Protein AF-A0A1Q4YWD3-F1 (afdb_monomer_lite)

Structure (mmCIF, N/CA/C/O backbone):
data_AF-A0A1Q4YWD3-F1
#
_entry.id   AF-A0A1Q4YWD3-F1
#
loop_
_atom_site.group_PDB
_atom_site.id
_atom_site.type_symbol
_atom_site.label_atom_id
_atom_site.label_alt_id
_atom_site.label_comp_id
_atom_site.label_asym_id
_atom_site.label_entity_id
_atom_site.label_seq_id
_atom_site.pdbx_PDB_ins_code
_atom_site.Cartn_x
_atom_site.Cartn_y
_atom_site.Cartn_z
_atom_site.occupancy
_atom_site.B_iso_or_equiv
_atom_site.auth_seq_id
_atom_site.auth_comp_id
_atom_site.auth_asym_id
_atom_site.auth_atom_id
_atom_site.pdbx_PDB_model_num
ATOM 1 N N . MET A 1 1 ? 25.020 -3.565 -48.561 1.00 58.62 1 MET A N 1
ATOM 2 C CA . MET A 1 1 ? 24.226 -2.736 -47.626 1.00 58.62 1 MET A CA 1
ATOM 3 C C . MET A 1 1 ? 25.168 -1.753 -46.948 1.00 58.62 1 MET A C 1
ATOM 5 O O . MET A 1 1 ? 26.353 -2.058 -46.873 1.00 58.62 1 MET A O 1
ATOM 9 N N . SER A 1 2 ? 24.714 -0.546 -46.599 1.00 84.19 2 SER A N 1
ATOM 10 C CA . SER A 1 2 ? 25.610 0.495 -46.077 1.00 84.19 2 SER A CA 1
ATOM 11 C C . SER A 1 2 ? 25.720 0.389 -44.555 1.00 84.19 2 SER A C 1
ATOM 13 O O . SER A 1 2 ? 24.762 0.053 -43.870 1.00 84.19 2 SER A O 1
ATOM 15 N N . VAL A 1 3 ? 26.871 0.747 -43.990 1.00 90.44 3 VAL A N 1
ATOM 16 C CA . VAL A 1 3 ? 27.074 0.754 -42.527 1.00 90.44 3 VAL A CA 1
ATOM 17 C C . VAL A 1 3 ? 26.036 1.636 -41.806 1.00 90.44 3 VAL A C 1
ATOM 19 O O . VAL A 1 3 ? 25.710 1.407 -40.643 1.00 90.44 3 VAL A O 1
ATOM 22 N N . ALA A 1 4 ? 25.484 2.638 -42.498 1.00 89.56 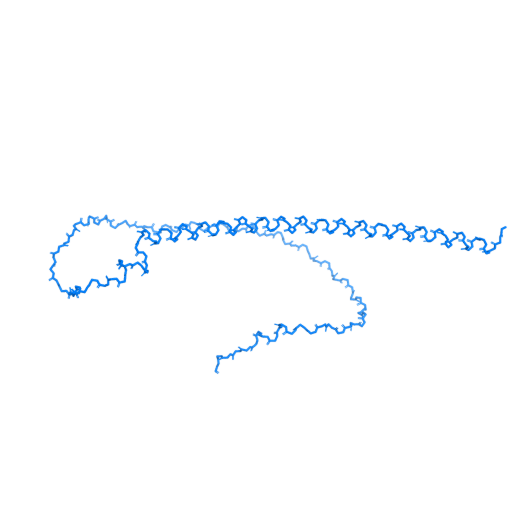4 ALA A N 1
ATOM 23 C CA . ALA A 1 4 ? 24.416 3.483 -41.979 1.00 89.56 4 ALA A CA 1
ATOM 24 C C . ALA A 1 4 ? 23.072 2.740 -41.861 1.00 89.56 4 ALA A C 1
ATOM 26 O O . ALA A 1 4 ? 22.383 2.920 -40.857 1.00 89.56 4 ALA A O 1
ATOM 27 N N . SER A 1 5 ? 22.715 1.882 -42.828 1.00 90.06 5 SER A N 1
ATOM 28 C CA . SER A 1 5 ? 21.480 1.085 -42.749 1.00 90.06 5 SER A CA 1
ATOM 29 C C . SER A 1 5 ? 21.532 0.070 -41.609 1.00 90.06 5 SER A C 1
ATOM 31 O O . SER A 1 5 ? 20.548 -0.097 -40.891 1.00 90.06 5 SER A O 1
ATOM 33 N N . ASP A 1 6 ? 22.695 -0.535 -41.374 1.00 93.19 6 ASP A N 1
ATOM 34 C CA . ASP A 1 6 ? 22.856 -1.546 -40.324 1.00 93.19 6 ASP A CA 1
ATOM 35 C C . ASP A 1 6 ? 22.790 -0.913 -38.926 1.00 93.19 6 ASP A C 1
ATOM 37 O O . ASP A 1 6 ? 22.139 -1.436 -38.020 1.00 93.19 6 ASP A O 1
ATOM 41 N N . ARG A 1 7 ? 23.393 0.272 -38.752 1.00 93.69 7 ARG A N 1
ATOM 42 C CA . ARG A 1 7 ? 23.293 1.044 -37.501 1.00 93.69 7 ARG A CA 1
ATOM 43 C C . ARG A 1 7 ? 21.860 1.469 -37.198 1.00 93.69 7 ARG A C 1
ATOM 45 O O . ARG A 1 7 ? 21.461 1.440 -36.036 1.00 93.69 7 ARG A O 1
ATOM 52 N N . LEU A 1 8 ? 21.091 1.842 -38.221 1.00 95.44 8 LEU A N 1
ATOM 53 C CA . LEU A 1 8 ? 19.678 2.179 -38.067 1.00 95.44 8 LEU A CA 1
ATOM 54 C C . LEU A 1 8 ? 18.874 0.949 -37.631 1.00 95.44 8 LEU A C 1
ATOM 56 O O . LEU A 1 8 ? 18.121 1.037 -36.664 1.00 95.44 8 LEU A O 1
ATOM 60 N N . ALA A 1 9 ? 19.079 -0.204 -38.272 1.00 95.06 9 ALA A N 1
ATOM 61 C CA . ALA A 1 9 ? 18.395 -1.444 -37.903 1.00 95.06 9 ALA A CA 1
ATOM 62 C C . ALA A 1 9 ? 18.681 -1.858 -36.444 1.00 95.06 9 ALA A C 1
ATOM 64 O O . ALA A 1 9 ? 17.765 -2.236 -35.714 1.00 95.06 9 ALA A O 1
ATOM 65 N N . VAL A 1 10 ? 19.930 -1.711 -35.987 1.00 96.62 10 VAL A N 1
ATOM 66 C CA . VAL A 1 10 ? 20.318 -1.955 -34.584 1.00 96.62 10 VAL A CA 1
ATOM 67 C C . VAL A 1 10 ? 19.691 -0.935 -33.628 1.00 96.62 10 VAL A C 1
ATOM 69 O O . VAL A 1 10 ? 19.284 -1.284 -32.520 1.00 96.62 10 VAL A O 1
ATOM 72 N N . ALA A 1 11 ? 19.596 0.334 -34.027 1.00 96.38 11 ALA A N 1
ATOM 73 C CA . ALA A 1 11 ? 18.941 1.349 -33.208 1.00 96.38 11 ALA A CA 1
ATOM 74 C C . ALA A 1 11 ? 17.441 1.053 -33.034 1.00 96.38 11 ALA A C 1
ATOM 76 O O . ALA A 1 11 ? 16.930 1.155 -31.918 1.00 96.38 11 ALA A O 1
ATOM 77 N N . MET A 1 12 ? 16.758 0.629 -34.103 1.00 96.06 12 MET A N 1
ATOM 78 C CA . MET A 1 12 ? 15.340 0.257 -34.052 1.00 96.06 12 MET A CA 1
ATOM 79 C C . MET A 1 12 ? 15.105 -0.976 -33.173 1.00 96.06 12 MET A C 1
ATOM 81 O O . MET A 1 12 ? 14.249 -0.934 -32.293 1.00 96.06 12 MET A O 1
ATOM 85 N N . SER A 1 13 ? 15.912 -2.032 -33.320 1.00 96.88 13 SER A N 1
ATOM 86 C CA . SER A 1 13 ? 15.770 -3.232 -32.482 1.00 96.88 13 SER A CA 1
ATOM 87 C C . SER A 1 13 ? 16.005 -2.938 -30.997 1.00 96.88 13 SER A C 1
ATOM 89 O O . SER A 1 13 ? 15.299 -3.464 -30.133 1.00 96.88 13 SER A O 1
ATOM 91 N N . ARG A 1 14 ? 16.939 -2.031 -30.683 1.00 97.06 14 ARG A N 1
ATOM 92 C CA . ARG A 1 14 ? 17.157 -1.557 -29.313 1.00 97.06 14 ARG A CA 1
ATOM 93 C C . ARG A 1 14 ? 15.962 -0.765 -28.777 1.00 97.06 14 ARG A C 1
ATOM 95 O O . ARG A 1 14 ? 15.612 -0.936 -27.612 1.00 97.06 14 ARG A O 1
ATOM 102 N N . MET A 1 15 ? 15.339 0.089 -29.589 1.00 96.62 15 MET A N 1
ATOM 103 C CA . MET A 1 15 ? 14.130 0.820 -29.182 1.00 96.62 15 MET A CA 1
ATOM 104 C C . MET A 1 15 ? 12.951 -0.122 -28.910 1.00 96.62 15 MET A C 1
ATOM 106 O O . MET A 1 15 ? 12.241 0.067 -27.918 1.00 96.62 15 MET A O 1
ATOM 110 N N . ASP A 1 16 ? 12.778 -1.164 -29.723 1.00 97.19 16 ASP A N 1
ATOM 111 C CA . ASP A 1 16 ? 11.747 -2.182 -29.499 1.00 97.19 16 ASP A CA 1
ATOM 112 C C . ASP A 1 16 ? 11.981 -2.943 -28.192 1.00 97.19 16 ASP A C 1
ATOM 114 O O . ASP A 1 16 ? 11.051 -3.136 -27.405 1.00 97.19 16 ASP A O 1
ATOM 118 N N . GLN A 1 17 ? 13.230 -3.327 -27.915 1.00 97.12 17 GLN A N 1
ATOM 119 C CA . GLN A 1 17 ? 13.592 -3.980 -26.658 1.00 97.12 17 GLN A CA 1
ATOM 120 C C . GLN A 1 17 ? 13.302 -3.078 -25.450 1.00 97.12 17 GLN A C 1
ATOM 122 O O . GLN A 1 17 ? 12.649 -3.510 -24.501 1.00 97.12 17 GLN A O 1
ATOM 127 N N . ILE A 1 18 ? 13.723 -1.812 -25.508 1.00 97.19 18 ILE A N 1
ATOM 128 C CA . ILE A 1 18 ? 13.460 -0.821 -24.454 1.00 97.19 18 ILE A CA 1
ATOM 129 C C . ILE A 1 18 ? 11.950 -0.667 -24.221 1.00 97.19 18 ILE A C 1
ATOM 131 O O . ILE A 1 18 ? 11.495 -0.614 -23.077 1.00 97.19 18 ILE A O 1
ATOM 135 N N . SER A 1 19 ? 11.156 -0.630 -25.291 1.00 97.38 19 SER A N 1
ATOM 136 C CA . SER A 1 19 ? 9.702 -0.476 -25.195 1.00 97.38 19 SER A CA 1
ATOM 137 C C . SER A 1 19 ? 9.040 -1.662 -24.489 1.00 97.38 19 SER A C 1
ATOM 139 O O . SER A 1 19 ? 8.155 -1.449 -23.654 1.00 97.38 19 SER A O 1
ATOM 141 N N . ARG A 1 20 ? 9.503 -2.891 -24.758 1.00 97.50 20 ARG A N 1
ATOM 142 C CA . ARG A 1 20 ? 9.052 -4.103 -24.050 1.00 97.50 20 ARG A CA 1
ATOM 143 C C . ARG A 1 20 ? 9.422 -4.048 -22.571 1.00 97.50 20 ARG A C 1
ATOM 145 O O . ARG A 1 20 ? 8.545 -4.169 -21.726 1.00 97.50 20 ARG A O 1
ATOM 152 N N . GLU A 1 21 ? 10.669 -3.712 -22.247 1.00 97.69 21 GLU A N 1
ATOM 153 C CA . GLU A 1 21 ? 11.107 -3.582 -20.850 1.00 97.69 21 GLU A CA 1
ATOM 154 C C . GLU A 1 21 ? 10.298 -2.526 -20.073 1.00 97.69 21 GLU A C 1
ATOM 156 O O . GLU A 1 21 ? 9.991 -2.699 -18.890 1.00 97.69 21 GLU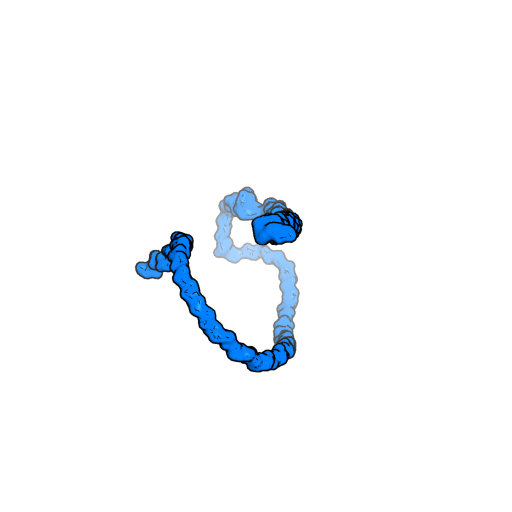 A O 1
ATOM 161 N N . HIS A 1 22 ? 9.919 -1.416 -20.713 1.00 97.44 22 HIS A N 1
ATOM 162 C CA . HIS A 1 22 ? 9.054 -0.411 -20.091 1.00 97.44 22 HIS A CA 1
ATOM 163 C C . HIS A 1 22 ? 7.606 -0.876 -19.914 1.00 97.44 22 HIS A C 1
ATOM 165 O O . HIS A 1 22 ? 6.945 -0.417 -18.975 1.00 97.44 22 HIS A O 1
ATOM 171 N N . ALA A 1 23 ? 7.089 -1.731 -20.798 1.00 97.06 23 ALA A N 1
ATOM 172 C CA . ALA A 1 23 ? 5.790 -2.371 -20.610 1.00 97.06 23 ALA A CA 1
ATOM 173 C C . ALA A 1 23 ? 5.839 -3.320 -19.403 1.00 97.06 23 ALA A C 1
ATOM 175 O O . ALA A 1 23 ? 5.066 -3.127 -18.465 1.00 97.06 23 ALA A O 1
ATOM 176 N N . ASP A 1 24 ? 6.843 -4.193 -19.335 1.00 97.19 24 ASP A N 1
ATOM 177 C CA . ASP A 1 24 ? 7.018 -5.151 -18.236 1.00 97.19 24 ASP A CA 1
ATOM 178 C C . ASP A 1 24 ? 7.176 -4.441 -16.880 1.00 97.19 24 ASP A C 1
ATOM 180 O O . ASP A 1 24 ? 6.586 -4.824 -15.868 1.00 97.19 24 ASP A O 1
ATOM 184 N N . ARG A 1 25 ? 7.929 -3.330 -16.835 1.00 96.69 25 ARG A N 1
ATOM 185 C CA . ARG A 1 25 ? 8.072 -2.514 -15.612 1.00 96.69 25 ARG A CA 1
ATOM 186 C C . ARG A 1 25 ? 6.788 -1.793 -15.211 1.00 96.69 25 ARG A C 1
ATOM 188 O O . ARG A 1 25 ? 6.639 -1.443 -14.037 1.00 96.69 25 ARG A O 1
ATOM 195 N N . ARG A 1 26 ? 5.907 -1.464 -16.158 1.00 96.00 26 ARG A N 1
ATOM 196 C CA . ARG A 1 26 ? 4.588 -0.892 -15.844 1.00 96.00 26 ARG A CA 1
ATOM 197 C C . ARG A 1 26 ? 3.686 -1.973 -15.276 1.00 96.00 26 ARG A C 1
ATOM 199 O O . ARG A 1 26 ? 3.182 -1.784 -14.176 1.00 96.00 26 ARG A O 1
ATOM 206 N N . GLU A 1 27 ? 3.615 -3.120 -15.936 1.00 97.00 27 GLU A N 1
ATOM 207 C CA . GLU A 1 27 ? 2.824 -4.260 -15.479 1.00 97.00 27 GLU A CA 1
ATOM 208 C C . GLU A 1 27 ? 3.247 -4.725 -14.078 1.00 97.00 27 GLU A C 1
ATOM 210 O O . GLU A 1 27 ? 2.408 -4.888 -13.193 1.00 97.00 27 GLU A O 1
ATOM 215 N N . LEU A 1 28 ? 4.554 -4.839 -13.817 1.00 96.94 28 LEU A N 1
ATOM 216 C CA . LEU A 1 28 ? 5.055 -5.217 -12.495 1.00 96.94 28 LEU A CA 1
ATOM 217 C C . LEU A 1 28 ? 4.657 -4.204 -11.412 1.00 96.94 28 LEU A C 1
ATOM 219 O O . LEU A 1 28 ? 4.337 -4.592 -10.287 1.00 96.94 28 LEU A O 1
ATOM 223 N N . ARG A 1 29 ? 4.684 -2.904 -11.732 1.00 96.38 29 ARG A N 1
ATOM 224 C CA . ARG A 1 29 ? 4.240 -1.858 -10.803 1.00 96.38 29 ARG A CA 1
ATOM 225 C C . ARG A 1 29 ? 2.741 -1.945 -10.562 1.00 96.38 29 ARG A C 1
ATOM 227 O O . ARG A 1 29 ? 2.333 -1.919 -9.408 1.00 96.38 29 ARG A O 1
ATOM 234 N N . GLU A 1 30 ? 1.942 -2.105 -11.610 1.00 96.69 30 GLU A N 1
ATOM 235 C CA . GLU A 1 30 ? 0.490 -2.250 -11.497 1.00 96.69 30 GLU A CA 1
ATOM 236 C C . GLU A 1 30 ? 0.117 -3.464 -10.643 1.00 96.69 30 GLU A C 1
ATOM 238 O O . GLU A 1 30 ? -0.679 -3.336 -9.708 1.00 96.69 30 GLU A O 1
ATOM 243 N N . ARG A 1 31 ? 0.769 -4.610 -10.869 1.00 96.88 31 ARG A N 1
ATOM 244 C CA . ARG A 1 31 ? 0.564 -5.817 -10.062 1.00 96.88 31 ARG A CA 1
ATOM 245 C C . ARG A 1 31 ? 0.895 -5.581 -8.591 1.00 96.88 31 ARG A C 1
ATOM 247 O O . ARG A 1 31 ? 0.053 -5.839 -7.740 1.00 96.88 31 ARG A O 1
ATOM 254 N N . ARG A 1 32 ? 2.059 -4.993 -8.293 1.00 96.38 32 ARG A N 1
ATOM 255 C CA . ARG A 1 32 ? 2.452 -4.656 -6.912 1.00 96.38 32 ARG A CA 1
ATOM 256 C C . ARG A 1 32 ? 1.491 -3.672 -6.254 1.00 96.38 32 ARG A C 1
ATOM 258 O O . ARG A 1 32 ? 1.190 -3.817 -5.077 1.00 96.38 32 ARG A O 1
ATOM 265 N N . THR A 1 33 ? 0.992 -2.676 -6.990 1.00 96.31 33 THR A N 1
ATOM 266 C CA . THR A 1 33 ? 0.007 -1.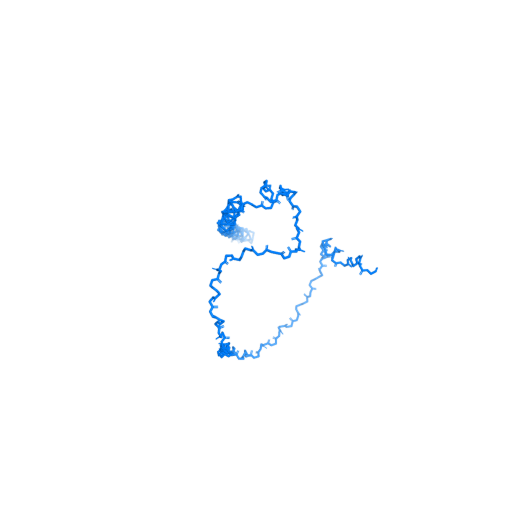735 -6.434 1.00 96.31 33 THR A CA 1
ATOM 267 C C . THR A 1 33 ? -1.334 -2.402 -6.145 1.00 96.31 33 THR A C 1
ATOM 269 O O . THR A 1 33 ? -1.993 -2.024 -5.178 1.00 96.31 33 THR A O 1
ATOM 272 N N . ARG A 1 34 ? -1.734 -3.398 -6.946 1.00 95.62 34 ARG A N 1
ATOM 273 C CA . ARG A 1 34 ? -2.941 -4.194 -6.703 1.00 95.62 34 ARG A CA 1
ATOM 274 C C . ARG A 1 34 ? -2.767 -5.086 -5.475 1.00 95.62 34 ARG A C 1
ATOM 276 O O . ARG A 1 34 ? -3.576 -4.985 -4.562 1.00 95.62 34 ARG A O 1
ATOM 283 N N . GLU A 1 35 ? -1.671 -5.840 -5.410 1.00 96.12 35 GLU A N 1
ATOM 284 C CA . GLU A 1 35 ? -1.317 -6.686 -4.259 1.00 96.12 35 GLU A CA 1
ATOM 285 C C . GLU A 1 35 ? -1.252 -5.861 -2.957 1.00 96.12 35 GLU A C 1
ATOM 287 O O . GLU A 1 35 ? -1.827 -6.244 -1.941 1.00 96.12 35 GLU A O 1
ATOM 292 N N . ALA A 1 36 ? -0.626 -4.678 -2.988 1.00 95.31 36 ALA A N 1
ATOM 293 C CA . ALA A 1 36 ? -0.553 -3.791 -1.827 1.00 95.31 36 ALA A CA 1
ATOM 294 C C . ALA A 1 36 ? -1.929 -3.248 -1.402 1.00 95.31 36 ALA A C 1
ATOM 296 O O . ALA A 1 36 ? -2.203 -3.131 -0.208 1.00 95.31 36 ALA A O 1
ATOM 297 N N . LYS A 1 37 ? -2.807 -2.923 -2.362 1.00 95.81 37 LYS A N 1
ATOM 298 C CA . LYS A 1 37 ? -4.185 -2.502 -2.067 1.00 95.81 37 LYS A CA 1
ATOM 299 C C . LYS A 1 37 ? -4.997 -3.627 -1.439 1.00 95.81 37 LYS A C 1
ATOM 301 O O . LYS A 1 37 ? -5.703 -3.369 -0.470 1.00 95.81 37 LYS A O 1
ATOM 306 N N . GLU A 1 38 ? -4.889 -4.841 -1.967 1.00 96.38 38 GLU A N 1
ATOM 307 C CA . GLU A 1 38 ? -5.564 -6.020 -1.417 1.00 96.38 38 GLU A CA 1
ATOM 308 C C . GLU A 1 38 ? -5.091 -6.280 0.017 1.00 96.38 38 GLU A C 1
ATOM 310 O O . GLU A 1 38 ? -5.908 -6.315 0.938 1.00 96.38 38 GLU A O 1
ATOM 315 N N . GLN A 1 39 ? -3.775 -6.298 0.243 1.00 94.81 39 GLN A N 1
A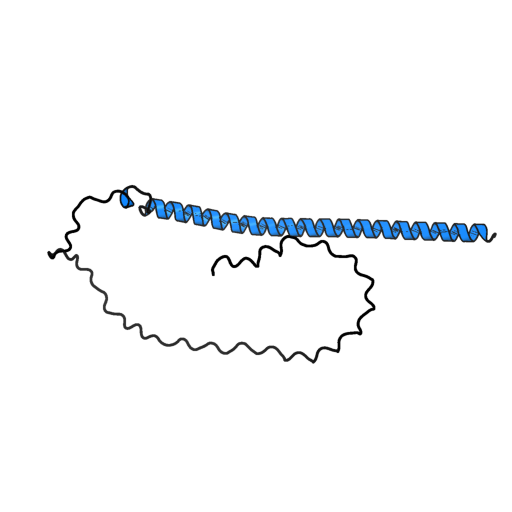TOM 316 C CA . GLN A 1 39 ? -3.200 -6.471 1.577 1.00 94.81 39 GLN A CA 1
ATOM 317 C C . GLN A 1 39 ? -3.649 -5.380 2.563 1.00 94.81 39 GLN A C 1
ATOM 319 O O . GLN A 1 39 ? -3.931 -5.679 3.726 1.00 94.81 39 GLN A O 1
ATOM 324 N N . ALA A 1 40 ? -3.731 -4.124 2.115 1.00 94.25 40 ALA A N 1
ATOM 325 C CA . ALA A 1 40 ? -4.250 -3.029 2.929 1.00 94.25 40 ALA A CA 1
ATOM 326 C C . ALA A 1 40 ? -5.745 -3.209 3.235 1.00 94.25 40 ALA A C 1
ATOM 328 O O . ALA A 1 40 ? -6.169 -3.020 4.371 1.00 94.25 40 ALA A O 1
ATOM 329 N N . SER A 1 41 ? -6.558 -3.610 2.256 1.00 94.56 41 SER A N 1
ATOM 330 C CA . SER A 1 41 ? -7.986 -3.849 2.488 1.00 94.56 41 SER A CA 1
ATOM 331 C C . SER A 1 41 ? -8.230 -4.982 3.489 1.00 94.56 41 SER A C 1
ATOM 333 O O . SER A 1 41 ? -9.064 -4.841 4.385 1.00 94.56 41 SER A O 1
ATOM 335 N N . ASP A 1 42 ? -7.431 -6.048 3.422 1.00 94.56 42 ASP A N 1
ATOM 336 C CA . ASP A 1 42 ? -7.504 -7.169 4.356 1.00 94.56 42 ASP A CA 1
ATOM 337 C C . ASP A 1 42 ? -7.085 -6.769 5.774 1.00 94.56 42 ASP A C 1
ATOM 339 O O . ASP A 1 42 ? -7.684 -7.220 6.756 1.00 94.56 42 ASP A O 1
ATOM 343 N N . SER A 1 43 ? -6.053 -5.929 5.913 1.00 92.56 43 SER A N 1
ATOM 344 C CA . SER A 1 43 ? -5.616 -5.448 7.226 1.00 92.56 43 SER A CA 1
ATOM 345 C C . SER A 1 43 ? -6.653 -4.515 7.850 1.00 92.56 43 SER A C 1
ATOM 347 O O . SER A 1 43 ? -6.985 -4.691 9.026 1.00 92.56 43 SER A O 1
ATOM 349 N N . PHE A 1 44 ? -7.246 -3.608 7.067 1.00 92.88 44 PHE A N 1
ATOM 350 C CA . PHE A 1 44 ? -8.335 -2.748 7.532 1.00 92.88 44 PHE A CA 1
ATOM 351 C C . PHE A 1 44 ? -9.582 -3.545 7.913 1.00 92.88 44 PHE A C 1
ATOM 353 O O . PHE A 1 44 ? -10.189 -3.255 8.942 1.00 92.88 44 PHE A O 1
ATOM 360 N N . ALA A 1 45 ? -9.948 -4.581 7.154 1.00 94.12 45 ALA A N 1
ATOM 361 C CA . ALA A 1 45 ? -11.074 -5.444 7.504 1.00 94.12 45 ALA A CA 1
ATOM 362 C C . ALA A 1 45 ? -10.852 -6.150 8.854 1.00 94.12 45 ALA A C 1
ATOM 364 O O . ALA A 1 45 ? -11.740 -6.154 9.711 1.00 94.12 45 ALA A O 1
ATOM 365 N N . LYS A 1 46 ? -9.647 -6.690 9.085 1.00 93.12 46 LYS A N 1
ATOM 366 C CA . LYS A 1 46 ? -9.279 -7.323 10.365 1.00 93.12 46 LYS A CA 1
ATOM 367 C C . LYS A 1 46 ? -9.313 -6.324 11.521 1.00 93.12 46 LYS A C 1
ATOM 369 O O . LYS A 1 46 ? -9.895 -6.621 12.564 1.00 93.12 46 LYS A O 1
ATOM 374 N N . GLN A 1 47 ? -8.737 -5.137 11.328 1.00 88.50 47 GLN A N 1
ATOM 375 C CA . GLN A 1 47 ? -8.753 -4.075 12.336 1.00 88.50 47 GLN A CA 1
ATOM 376 C C . GLN A 1 47 ? -10.180 -3.602 12.639 1.00 88.50 47 GLN A C 1
ATOM 378 O O . GLN A 1 47 ? -10.539 -3.464 13.809 1.00 88.50 47 GLN A O 1
ATOM 383 N N . GLY A 1 48 ? -11.022 -3.444 11.615 1.00 90.38 48 GLY A N 1
ATOM 384 C CA . GLY A 1 48 ? -12.432 -3.086 11.761 1.00 90.38 48 GLY A CA 1
ATOM 385 C C . GLY A 1 48 ? -13.201 -4.096 12.610 1.00 90.38 48 GLY A C 1
ATOM 386 O O . GLY A 1 48 ? -13.892 -3.704 13.547 1.00 90.38 48 GLY A O 1
ATOM 387 N N . GLN A 1 49 ? -13.003 -5.396 12.372 1.00 92.00 49 GLN A N 1
ATOM 388 C CA . GLN A 1 49 ? -13.608 -6.446 13.199 1.00 92.00 49 GLN A CA 1
ATOM 389 C C . GLN A 1 49 ? -13.116 -6.409 14.653 1.00 92.00 49 GLN A C 1
ATOM 391 O O . GLN A 1 49 ? -13.902 -6.620 15.577 1.00 92.00 49 GLN A O 1
ATOM 396 N N . THR A 1 50 ? -11.826 -6.145 14.891 1.00 88.56 50 THR A N 1
ATOM 397 C CA . THR A 1 50 ? -11.317 -6.010 16.267 1.00 88.56 50 THR A CA 1
ATOM 398 C C . THR A 1 50 ? -11.865 -4.771 16.968 1.00 88.56 50 THR A C 1
ATOM 400 O O . THR A 1 50 ? -12.260 -4.862 18.128 1.00 88.56 50 THR A O 1
ATOM 403 N N . ALA A 1 51 ? -11.959 -3.643 16.262 1.00 87.88 51 ALA A N 1
ATOM 404 C CA . ALA A 1 51 ? -12.512 -2.407 16.798 1.00 87.88 51 ALA A CA 1
ATOM 405 C C . ALA A 1 51 ? -14.003 -2.563 17.128 1.00 87.88 51 ALA A C 1
ATOM 407 O O . ALA A 1 51 ? -14.426 -2.164 18.209 1.00 87.88 51 ALA A O 1
ATOM 408 N N . GLN A 1 52 ? -14.780 -3.223 16.261 1.00 89.00 52 GLN A N 1
ATOM 409 C CA . GLN A 1 52 ? -16.189 -3.540 16.518 1.00 89.00 52 GLN A CA 1
ATOM 410 C C . GLN A 1 52 ? -16.364 -4.345 17.807 1.00 89.00 52 GLN A C 1
ATOM 412 O O . GLN A 1 52 ? -17.136 -3.941 18.670 1.00 89.00 52 GLN A O 1
ATOM 417 N N . LYS A 1 53 ? -15.575 -5.409 18.002 1.00 93.06 53 LYS A N 1
ATOM 418 C CA . LYS A 1 53 ? -15.619 -6.215 19.236 1.00 93.06 53 LYS A CA 1
ATOM 419 C C . LYS A 1 53 ? -15.268 -5.406 20.485 1.00 93.06 53 LYS A C 1
ATOM 421 O O . LYS A 1 53 ? -15.820 -5.654 21.553 1.00 93.06 53 LYS A O 1
ATOM 426 N N . ILE A 1 54 ? -14.334 -4.460 20.379 1.00 91.88 54 ILE A N 1
ATOM 427 C CA . ILE A 1 54 ? -13.969 -3.579 21.498 1.00 91.88 54 ILE A CA 1
ATOM 428 C C . ILE A 1 54 ? -15.128 -2.635 21.826 1.00 91.88 54 ILE A C 1
ATOM 430 O O . ILE A 1 54 ? -15.479 -2.500 22.996 1.00 91.88 54 ILE A O 1
ATOM 434 N N . VAL A 1 55 ? -15.749 -2.029 20.812 1.00 91.62 55 VAL A N 1
ATOM 435 C CA . VAL A 1 55 ? -16.914 -1.150 20.985 1.00 91.62 55 VAL A CA 1
ATOM 436 C C . VAL A 1 55 ? -18.101 -1.914 21.576 1.00 91.62 55 VAL A C 1
ATOM 438 O O . VAL A 1 55 ? -18.744 -1.418 22.496 1.00 91.62 55 VAL A O 1
ATOM 441 N N . GLU A 1 56 ? -18.369 -3.135 21.110 1.00 92.56 56 GLU A N 1
ATOM 442 C CA . GLU A 1 56 ? -19.407 -4.006 21.675 1.00 92.56 56 GLU A CA 1
ATOM 443 C C . GLU A 1 56 ? -19.157 -4.283 23.161 1.00 92.56 56 GLU A C 1
ATOM 445 O O . GLU A 1 56 ? -20.046 -4.047 23.979 1.00 92.56 56 GLU A O 1
ATOM 450 N N . ARG A 1 57 ? -17.929 -4.669 23.535 1.00 90.94 57 ARG A N 1
ATOM 451 C CA . ARG A 1 57 ? -17.556 -4.888 24.943 1.00 90.94 57 ARG A CA 1
ATOM 452 C C . ARG A 1 57 ? -17.685 -3.629 25.795 1.00 90.94 57 ARG A C 1
ATOM 454 O O . ARG A 1 57 ? -18.114 -3.719 26.940 1.00 90.94 57 ARG A O 1
ATOM 461 N N . LEU A 1 58 ? -17.319 -2.466 25.257 1.00 88.94 58 LEU A N 1
ATOM 462 C CA . LEU A 1 58 ? -17.477 -1.181 25.943 1.00 88.94 58 LEU A CA 1
ATOM 463 C C . LEU A 1 58 ? -18.953 -0.863 26.189 1.00 88.94 58 LEU A C 1
ATOM 465 O O . LEU A 1 58 ? -19.316 -0.508 27.306 1.00 88.94 58 LEU A O 1
ATOM 469 N N . ASN A 1 59 ? -19.811 -1.070 25.191 1.00 89.00 59 ASN A N 1
ATOM 470 C CA . ASN A 1 59 ? -21.252 -0.862 25.325 1.00 89.00 59 ASN A CA 1
ATOM 471 C C . ASN A 1 59 ? -21.888 -1.839 26.327 1.00 89.00 59 ASN A C 1
ATOM 473 O O . ASN A 1 59 ? -22.786 -1.464 27.081 1.00 89.00 59 ASN A O 1
ATOM 477 N N . GLU A 1 60 ? -21.452 -3.100 26.340 1.00 87.56 60 GLU A N 1
ATOM 478 C CA . GLU A 1 60 ? -21.899 -4.094 27.322 1.00 87.56 60 GLU A CA 1
ATOM 479 C C . GLU A 1 60 ? -21.447 -3.731 28.739 1.00 87.56 60 GLU A C 1
ATOM 481 O O . GLU A 1 60 ? -22.261 -3.762 29.664 1.00 87.56 60 GLU A O 1
ATOM 486 N N . ALA A 1 61 ? -20.188 -3.317 28.905 1.00 83.81 61 ALA A N 1
ATOM 487 C CA . ALA A 1 61 ? -19.657 -2.848 30.179 1.00 83.81 61 ALA A CA 1
ATOM 488 C C . ALA A 1 61 ? -20.388 -1.591 30.670 1.00 83.81 61 ALA A C 1
ATOM 490 O O . ALA A 1 61 ? -20.727 -1.515 31.848 1.00 83.81 61 ALA A O 1
ATOM 491 N N . GLU A 1 62 ? -20.706 -0.642 29.787 1.00 82.31 62 GLU A N 1
ATOM 492 C CA . GLU A 1 62 ? -21.474 0.556 30.139 1.00 82.31 62 GLU A CA 1
ATOM 493 C C . GLU A 1 62 ? -22.898 0.194 30.586 1.00 82.31 62 GLU A C 1
ATOM 495 O O . GLU A 1 62 ? -23.380 0.692 31.606 1.00 82.31 62 GLU A O 1
ATOM 500 N N . LYS A 1 63 ? -23.570 -0.721 29.876 1.00 83.94 63 LYS A N 1
ATOM 501 C CA . LYS A 1 63 ? -24.896 -1.221 30.274 1.00 83.94 63 LYS A CA 1
ATOM 502 C C . LYS A 1 63 ? -24.848 -1.933 31.623 1.00 83.94 63 LYS A C 1
ATOM 504 O O . LYS A 1 63 ? -25.701 -1.664 32.468 1.00 83.94 63 LYS A O 1
ATOM 509 N N . ALA A 1 64 ? -23.858 -2.797 31.842 1.00 79.94 64 ALA A N 1
ATOM 510 C CA . ALA A 1 64 ? -23.664 -3.496 33.109 1.00 79.94 64 ALA A CA 1
ATOM 511 C C . ALA A 1 64 ? -23.347 -2.517 34.249 1.00 79.94 64 ALA A C 1
ATOM 513 O O . ALA A 1 64 ? -23.951 -2.604 35.313 1.00 79.94 64 ALA A O 1
ATOM 514 N N . GLN A 1 65 ? -22.482 -1.529 34.013 1.00 78.06 65 GLN A N 1
ATOM 515 C CA . GLN A 1 65 ? -22.159 -0.475 34.973 1.00 78.06 65 GLN A CA 1
ATOM 516 C C . GLN A 1 65 ? -23.389 0.382 35.295 1.00 78.06 65 GLN A C 1
ATOM 518 O O . GLN A 1 65 ? -23.627 0.704 36.456 1.00 78.06 65 GLN A O 1
ATOM 523 N N . LYS A 1 66 ? -24.211 0.727 34.301 1.00 74.62 66 LYS A N 1
ATOM 524 C CA . LYS A 1 66 ? -25.455 1.478 34.511 1.00 74.62 66 LYS A CA 1
ATOM 525 C C . LYS A 1 66 ? -26.492 0.661 35.288 1.00 74.62 66 LYS A C 1
ATOM 527 O O . LYS A 1 66 ? -27.167 1.221 36.147 1.00 74.62 66 LYS A O 1
ATOM 532 N N . ALA A 1 67 ? -26.595 -0.642 35.020 1.00 74.88 67 ALA A N 1
ATOM 533 C CA . ALA A 1 67 ? -27.488 -1.555 35.734 1.00 74.88 67 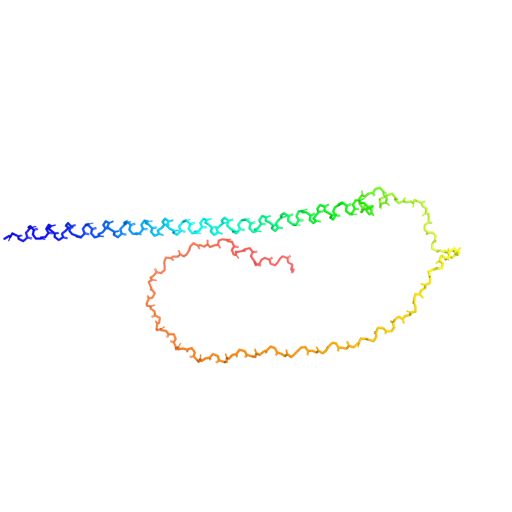ALA A CA 1
ATOM 534 C C . ALA A 1 67 ? -27.029 -1.823 37.178 1.00 74.88 67 ALA A C 1
ATOM 536 O O . ALA A 1 67 ? -27.858 -1.881 38.080 1.00 74.88 67 ALA A O 1
ATOM 537 N N . ALA A 1 68 ? -25.719 -1.917 37.410 1.00 73.25 68 ALA A N 1
ATOM 538 C CA . ALA A 1 68 ? -25.120 -2.134 38.725 1.00 73.25 68 ALA A CA 1
ATOM 539 C C . ALA A 1 68 ? -25.075 -0.869 39.606 1.00 73.25 68 ALA A C 1
ATOM 541 O O . ALA A 1 68 ? -24.453 -0.888 40.664 1.00 73.25 68 ALA A O 1
ATOM 542 N N . GLY A 1 69 ? -25.699 0.240 39.186 1.00 64.94 69 GLY A N 1
ATOM 543 C CA . GLY A 1 69 ? -25.655 1.488 39.947 1.00 64.94 69 GLY A CA 1
ATOM 544 C C . GLY A 1 69 ? -24.250 2.089 39.975 1.00 64.94 69 GLY A C 1
ATOM 545 O O . GLY A 1 69 ? -23.748 2.455 41.032 1.00 64.94 69 GLY A O 1
ATOM 546 N N . GLY A 1 70 ? -23.603 2.166 38.809 1.00 65.62 70 GLY A N 1
ATOM 547 C CA . GLY A 1 70 ? -22.226 2.622 38.649 1.00 65.62 70 GLY A CA 1
ATOM 548 C C . GLY A 1 70 ? -21.924 3.960 39.321 1.00 65.62 70 GLY A C 1
ATOM 549 O O . GLY A 1 70 ? -22.825 4.722 39.659 1.00 65.62 70 GLY A O 1
ATOM 550 N N . TRP A 1 71 ? -20.633 4.261 39.466 1.00 61.56 71 TRP A N 1
ATOM 551 C CA . TRP A 1 71 ? -20.096 5.380 40.258 1.00 61.56 71 TRP A CA 1
ATOM 552 C C . TRP A 1 71 ? -20.789 6.744 40.033 1.00 61.56 71 TRP A C 1
ATOM 554 O O . TRP A 1 71 ? -20.899 7.533 40.963 1.00 61.56 71 TRP A O 1
ATOM 564 N N . ASN A 1 72 ? -21.308 7.013 38.828 1.00 62.03 72 ASN A N 1
ATOM 565 C CA . ASN A 1 72 ? -22.017 8.255 38.477 1.00 62.03 72 ASN A CA 1
ATOM 566 C C . ASN A 1 72 ? -23.553 8.191 38.596 1.00 62.03 72 ASN A C 1
ATOM 568 O O . ASN A 1 72 ? -24.247 9.127 38.202 1.00 62.03 72 ASN A O 1
ATOM 572 N N . THR A 1 73 ? -24.122 7.094 39.087 1.00 61.62 73 THR A N 1
ATOM 573 C CA . THR A 1 73 ? -25.566 6.995 39.319 1.00 61.62 73 THR A CA 1
ATOM 574 C C . THR A 1 73 ? -25.942 7.631 40.657 1.00 61.62 73 THR A C 1
ATOM 576 O O . THR A 1 73 ? -25.122 7.738 41.574 1.00 61.62 73 THR A O 1
ATOM 579 N N . LYS A 1 74 ? -27.208 8.050 40.787 1.00 55.50 74 LYS A N 1
ATOM 580 C CA . LYS A 1 74 ? -27.733 8.619 42.038 1.00 55.50 74 LYS A CA 1
ATOM 581 C C . LYS A 1 74 ? -27.538 7.663 43.222 1.00 55.50 74 LYS A C 1
ATOM 583 O O . LYS A 1 74 ? -27.186 8.121 44.290 1.00 55.50 74 LYS A O 1
ATOM 588 N N . ALA A 1 75 ? -27.605 6.346 43.015 1.00 59.34 75 ALA A N 1
ATOM 589 C CA . ALA A 1 75 ? -27.346 5.354 44.063 1.00 59.34 75 ALA A CA 1
ATOM 590 C C . ALA A 1 75 ? -25.914 5.394 44.644 1.00 59.34 75 ALA A C 1
ATOM 592 O O . ALA A 1 75 ? -25.731 5.068 45.812 1.00 59.34 75 ALA A O 1
ATOM 593 N N . ALA A 1 76 ? -24.909 5.803 43.858 1.00 55.56 76 ALA A N 1
ATOM 594 C CA . ALA A 1 76 ? -23.513 5.898 44.299 1.00 55.56 76 ALA A CA 1
ATOM 595 C C . ALA A 1 76 ? -23.124 7.300 44.814 1.00 55.56 76 ALA A C 1
ATOM 597 O O . ALA A 1 76 ? -22.207 7.435 45.623 1.00 55.56 76 ALA A O 1
ATOM 598 N N . THR A 1 77 ? -23.809 8.350 44.349 1.00 57.75 77 THR A N 1
ATOM 599 C CA . THR A 1 77 ? -23.512 9.759 44.690 1.00 57.75 77 THR A CA 1
ATOM 600 C C . THR A 1 77 ? -24.428 10.341 45.763 1.00 57.75 77 THR A C 1
ATOM 602 O O . THR A 1 77 ? -24.034 11.268 46.473 1.00 57.75 77 THR A O 1
ATOM 605 N N . GLU A 1 78 ? -25.623 9.782 45.938 1.00 58.03 78 GLU A N 1
ATOM 606 C CA . GLU A 1 78 ? -26.542 10.124 47.016 1.00 58.03 78 GLU A CA 1
ATOM 607 C C . GLU A 1 78 ? -26.052 9.419 48.284 1.00 58.03 78 GLU A C 1
ATOM 609 O O . GLU A 1 78 ? -26.506 8.342 48.670 1.00 58.03 78 GLU A O 1
ATOM 614 N N . LYS A 1 79 ? -25.039 10.022 48.920 1.00 56.88 79 LYS A N 1
ATOM 615 C CA . LYS A 1 79 ? -24.627 9.662 50.274 1.00 56.88 79 LYS A CA 1
ATOM 616 C C . LYS A 1 79 ? -25.865 9.780 51.153 1.00 56.88 79 LYS A C 1
ATOM 618 O O . LYS A 1 79 ? -26.268 10.888 51.502 1.00 56.88 79 LYS A O 1
ATOM 623 N N . LYS A 1 80 ? -26.469 8.643 51.500 1.00 53.59 80 LYS A N 1
ATOM 624 C CA . LYS A 1 80 ? -27.453 8.553 52.575 1.00 53.59 80 LYS A CA 1
ATOM 625 C C . LYS A 1 80 ? -26.771 9.190 53.782 1.00 53.59 80 LYS A C 1
ATOM 627 O O . LYS A 1 80 ? -25.799 8.646 54.296 1.00 53.59 80 LYS A O 1
ATOM 632 N N . SER A 1 81 ? -27.219 10.376 54.176 1.00 53.19 81 SER A N 1
ATOM 633 C CA . SER A 1 81 ? -26.711 11.148 55.313 1.00 53.19 81 SER A CA 1
ATOM 634 C C . SER A 1 81 ? -27.108 10.498 56.645 1.00 53.19 81 SER A C 1
ATOM 636 O O . SER A 1 81 ? -27.530 11.178 57.576 1.00 53.19 81 SER A O 1
ATOM 638 N N . GLY A 1 82 ? -27.059 9.169 56.706 1.00 52.44 82 GLY A N 1
ATOM 639 C CA . GLY A 1 82 ? -27.170 8.400 57.925 1.00 52.44 82 GLY A CA 1
ATOM 640 C C . GLY A 1 82 ? -25.772 8.278 58.490 1.00 52.44 82 GLY A C 1
ATOM 641 O O . GLY A 1 82 ? -24.882 7.741 57.835 1.00 52.44 82 GLY A O 1
ATOM 642 N N . GLU A 1 83 ? -25.582 8.839 59.675 1.00 51.91 83 GLU A N 1
ATOM 643 C CA . GLU A 1 83 ? -24.411 8.632 60.515 1.00 51.91 83 GLU A CA 1
ATOM 644 C C . GLU A 1 83 ? -23.973 7.162 60.446 1.00 51.91 83 GLU A C 1
ATOM 646 O O . GLU A 1 83 ? -24.667 6.275 60.940 1.00 51.91 83 GLU A O 1
ATOM 651 N N . TYR A 1 84 ? -22.815 6.888 59.842 1.00 53.38 84 TYR A N 1
ATOM 652 C CA . TYR A 1 84 ? -22.150 5.608 60.053 1.00 53.38 84 TYR A CA 1
ATOM 653 C C . TYR A 1 84 ? -21.593 5.633 61.474 1.00 53.38 84 TYR A C 1
ATOM 655 O O . TYR A 1 84 ? -20.456 6.044 61.713 1.00 53.38 84 TYR A O 1
ATOM 663 N N . LYS A 1 85 ? -22.430 5.239 62.436 1.00 52.16 85 LYS A N 1
ATOM 664 C CA . LYS A 1 85 ? -21.975 4.925 63.784 1.00 52.16 85 LYS A CA 1
ATOM 665 C C . LYS A 1 85 ? -21.200 3.619 63.715 1.00 52.16 85 LYS A C 1
ATOM 667 O O . LYS A 1 85 ? -21.768 2.542 63.584 1.00 52.16 85 LYS A O 1
ATOM 672 N N . PHE A 1 86 ? -19.880 3.733 63.779 1.00 54.16 86 PHE A N 1
ATOM 673 C CA . PHE A 1 86 ? -18.999 2.605 64.034 1.00 54.16 86 PHE A CA 1
ATOM 674 C C . PHE A 1 86 ? -19.090 2.293 65.535 1.00 54.16 86 PHE A C 1
ATOM 676 O O . PHE A 1 86 ? -18.323 2.819 66.338 1.00 54.16 86 PHE A O 1
ATOM 683 N N . GLY A 1 87 ? -20.117 1.544 65.934 1.00 47.62 87 GLY A N 1
ATOM 684 C CA . GLY A 1 87 ? -20.386 1.236 67.336 1.00 47.62 87 GLY A CA 1
ATOM 685 C C . GLY A 1 87 ? -21.429 0.134 67.461 1.00 47.62 87 GLY A C 1
ATOM 686 O O . GLY A 1 87 ? -22.542 0.304 66.987 1.00 47.62 87 GLY A O 1
ATOM 687 N N . ALA A 1 88 ? -20.991 -0.977 68.051 1.00 49.19 88 ALA A N 1
ATOM 688 C CA . ALA A 1 88 ? -21.700 -2.214 68.368 1.00 49.19 88 ALA A CA 1
ATOM 689 C C . ALA A 1 88 ? -23.223 -2.102 68.560 1.00 49.19 88 ALA A C 1
ATOM 691 O O . ALA A 1 88 ? -23.662 -1.357 69.427 1.00 49.19 88 ALA A O 1
ATOM 692 N N . GLU A 1 89 ? -23.965 -2.884 67.771 1.00 46.03 89 GLU A N 1
ATOM 693 C CA . GLU A 1 89 ? -25.191 -3.651 68.090 1.00 46.03 89 GLU A CA 1
ATOM 694 C C . GLU A 1 89 ? -25.746 -4.148 66.736 1.00 46.03 89 GLU A C 1
ATOM 696 O O . GLU A 1 89 ? -26.128 -3.360 65.878 1.00 46.03 89 GLU A O 1
ATOM 701 N N . ASP A 1 90 ? -25.396 -5.371 66.339 1.00 54.22 90 ASP A N 1
ATOM 702 C CA . ASP A 1 90 ? -26.215 -6.583 66.522 1.00 54.22 90 ASP A CA 1
ATOM 703 C C . ASP A 1 90 ? -27.411 -6.631 65.549 1.00 54.22 90 ASP A C 1
ATOM 705 O O . ASP A 1 90 ? -28.537 -6.295 65.897 1.00 54.22 90 ASP A O 1
ATOM 709 N N . ASP A 1 91 ? -27.128 -7.011 64.297 1.00 48.31 91 ASP A N 1
ATOM 710 C CA . ASP A 1 91 ? -28.064 -7.745 63.434 1.00 48.31 91 ASP A CA 1
ATOM 711 C C . ASP A 1 91 ? -27.232 -8.470 62.361 1.00 48.31 91 ASP A C 1
ATOM 713 O O . ASP A 1 91 ? -26.944 -7.958 61.275 1.00 48.31 91 ASP A O 1
ATOM 717 N N . GLU A 1 92 ? -26.698 -9.628 62.741 1.00 41.38 92 GLU A N 1
ATOM 718 C CA . GLU A 1 92 ? -25.885 -10.488 61.887 1.00 41.38 92 GLU A CA 1
ATOM 719 C C . GLU A 1 92 ? -26.826 -11.403 61.082 1.00 41.38 92 GLU A C 1
ATOM 721 O O . GLU A 1 92 ? -27.371 -12.357 61.644 1.00 41.38 92 GLU A O 1
ATOM 726 N N . PRO A 1 93 ? -27.058 -11.182 59.770 1.00 49.56 93 PRO A N 1
ATOM 727 C CA . PRO A 1 93 ? -27.626 -12.242 58.955 1.00 49.56 93 PRO A CA 1
ATOM 728 C C . PRO A 1 93 ? -26.606 -13.376 58.961 1.00 49.56 93 PRO A C 1
ATOM 730 O O . PRO A 1 93 ? -25.474 -13.195 58.513 1.00 49.56 93 PRO A O 1
ATOM 733 N N . THR A 1 94 ? -27.000 -14.531 59.496 1.00 47.25 94 THR A N 1
ATOM 734 C CA . THR A 1 94 ? -26.214 -15.763 59.472 1.00 47.25 94 THR A CA 1
ATOM 735 C C . THR A 1 94 ? -25.843 -16.094 58.028 1.00 47.25 94 THR A C 1
ATOM 737 O O . THR A 1 94 ? -26.588 -16.746 57.300 1.00 47.25 94 THR A O 1
ATOM 740 N N . TYR A 1 95 ? -24.676 -15.631 57.599 1.00 47.34 95 TYR A N 1
ATOM 741 C CA . TYR A 1 95 ? -23.969 -16.241 56.496 1.00 47.34 95 TYR A CA 1
ATOM 742 C C . TYR A 1 95 ? -23.335 -17.491 57.086 1.00 47.34 95 TYR A C 1
ATOM 744 O O . TYR A 1 95 ? -22.410 -17.402 57.889 1.00 47.34 95 TYR A O 1
ATOM 752 N N . GLU A 1 96 ? -23.861 -18.661 56.727 1.00 50.53 96 GLU A N 1
ATOM 753 C CA . GLU A 1 96 ? -23.117 -19.902 56.889 1.00 50.53 96 GLU A CA 1
ATOM 754 C C . GLU A 1 96 ? -21.788 -19.727 56.156 1.00 50.53 96 GLU A C 1
ATOM 756 O O . GLU A 1 96 ? -21.715 -19.767 54.927 1.00 50.53 96 GLU A O 1
ATOM 761 N N . THR A 1 97 ? -20.730 -19.463 56.912 1.00 52.88 97 THR A N 1
ATOM 762 C CA . THR A 1 97 ? -19.370 -19.484 56.403 1.00 52.88 97 THR A CA 1
ATOM 763 C C . THR A 1 97 ? -19.107 -20.930 55.988 1.00 52.88 97 THR A C 1
ATOM 765 O O . THR A 1 97 ? -19.086 -21.803 56.863 1.00 52.88 97 THR A O 1
ATOM 768 N N . PRO A 1 98 ? -18.931 -21.247 54.690 1.00 63.78 98 PRO A N 1
ATOM 769 C CA . PRO A 1 98 ? -18.489 -22.582 54.325 1.00 63.78 98 PRO A CA 1
ATOM 770 C C . PRO A 1 98 ? -17.156 -22.849 55.044 1.00 63.78 98 PRO A C 1
ATOM 772 O O . PRO A 1 98 ? -16.371 -21.910 55.236 1.00 63.78 98 PRO A O 1
ATOM 775 N N . PRO A 1 99 ? -16.897 -24.095 55.485 1.00 63.41 99 PRO A N 1
ATOM 776 C CA . PRO A 1 99 ? -15.674 -24.417 56.209 1.00 63.41 99 PRO A CA 1
ATOM 777 C C . PRO A 1 99 ? -14.466 -23.941 55.397 1.00 63.41 99 PRO A C 1
ATOM 779 O O . PRO A 1 99 ? -14.531 -23.975 54.162 1.00 63.41 99 PRO A O 1
ATOM 782 N N . PRO A 1 100 ? -13.368 -23.504 56.045 1.00 55.34 100 PRO A N 1
ATOM 783 C CA . PRO A 1 100 ? -12.174 -23.112 55.321 1.00 55.34 100 PRO A CA 1
ATOM 784 C C . PRO A 1 100 ? -11.752 -24.300 54.467 1.00 55.34 100 PRO A C 1
ATOM 786 O O . PRO A 1 100 ? -11.306 -25.328 54.980 1.00 55.34 100 PRO A O 1
ATOM 789 N N . VAL A 1 101 ? -11.939 -24.172 53.155 1.00 58.66 101 VAL A N 1
ATOM 790 C CA . VAL A 1 101 ? -11.374 -25.112 52.205 1.00 58.66 101 VAL A CA 1
ATOM 791 C C . VAL A 1 101 ? -9.879 -24.957 52.404 1.00 58.66 101 VAL A C 1
ATOM 793 O O . VAL A 1 101 ? -9.297 -23.914 52.097 1.00 58.66 101 VAL A O 1
ATOM 796 N N . THR A 1 102 ? -9.265 -25.963 53.014 1.00 56.28 102 THR A N 1
ATOM 797 C CA . THR A 1 102 ? -7.822 -26.118 53.032 1.00 56.28 102 THR A CA 1
ATOM 798 C C . THR A 1 102 ? -7.412 -26.321 51.586 1.00 56.28 102 THR A C 1
ATOM 800 O O . THR A 1 102 ? -7.331 -27.436 51.080 1.00 56.28 102 THR A O 1
ATOM 803 N N . THR A 1 103 ? -7.212 -25.213 50.880 1.00 58.97 103 THR A N 1
ATOM 804 C CA . THR A 1 103 ? -6.644 -25.208 49.541 1.00 58.97 103 THR A CA 1
ATOM 805 C C . THR A 1 103 ? -5.182 -25.587 49.713 1.00 58.97 103 THR A C 1
ATOM 807 O O . THR A 1 103 ? -4.301 -24.734 49.813 1.00 58.97 103 THR A O 1
ATOM 810 N N . SER A 1 104 ? -4.924 -26.887 49.846 1.00 58.38 104 SER A N 1
ATOM 811 C CA . SER A 1 104 ? -3.594 -27.448 49.703 1.00 58.38 104 SER A CA 1
ATOM 812 C C . SER A 1 104 ? -3.132 -27.070 48.304 1.00 58.38 104 SER A C 1
ATOM 814 O O . SER A 1 104 ? -3.578 -27.650 47.314 1.00 58.38 104 SER A O 1
ATOM 816 N N . TRP A 1 105 ? -2.289 -26.045 48.227 1.00 54.03 105 TRP A N 1
ATOM 817 C CA . TRP A 1 105 ? -1.546 -25.707 47.027 1.00 54.03 105 TRP A CA 1
ATOM 818 C C . TRP A 1 105 ? -0.646 -26.901 46.709 1.00 54.03 105 TRP A C 1
ATOM 820 O O . TRP A 1 105 ? 0.462 -27.024 47.223 1.00 54.03 105 TRP A O 1
ATOM 830 N N . THR A 1 106 ? -1.137 -27.830 45.894 1.00 63.44 106 THR A N 1
ATOM 831 C CA . THR A 1 106 ? -0.263 -28.753 45.179 1.00 63.44 106 THR A CA 1
ATOM 832 C C . THR A 1 106 ? 0.482 -27.920 44.145 1.00 63.44 106 THR A C 1
ATOM 834 O O . THR A 1 106 ? -0.179 -27.345 43.275 1.00 63.44 106 THR A O 1
ATOM 837 N N . PRO A 1 107 ? 1.820 -27.803 44.217 1.00 65.00 107 PRO A N 1
ATOM 838 C CA . PRO A 1 107 ? 2.565 -27.149 43.159 1.00 65.00 107 PRO A CA 1
ATOM 839 C C . PRO A 1 107 ? 2.308 -27.917 41.865 1.00 65.00 107 PRO A C 1
ATOM 841 O O . PRO A 1 107 ? 2.559 -29.120 41.774 1.00 65.00 107 PRO A O 1
ATOM 844 N N . THR A 1 108 ? 1.757 -27.221 40.876 1.00 66.00 108 THR A N 1
ATOM 845 C CA . THR A 1 108 ? 1.632 -27.726 39.514 1.00 66.00 108 THR A CA 1
ATOM 846 C C . THR A 1 108 ? 3.017 -28.197 39.061 1.00 66.00 108 THR A C 1
ATOM 848 O O . THR A 1 108 ? 3.976 -27.437 39.227 1.00 66.00 108 THR A O 1
ATOM 851 N N . PRO A 1 109 ? 3.172 -29.421 38.522 1.00 72.38 109 PRO A N 1
ATOM 852 C CA . PRO A 1 109 ? 4.461 -29.862 38.015 1.00 72.38 109 PRO A CA 1
ATOM 853 C C . PRO A 1 109 ? 4.930 -28.880 36.944 1.00 72.38 109 PRO A C 1
ATOM 855 O O . PRO A 1 109 ? 4.201 -28.578 35.996 1.00 72.38 109 PRO A O 1
ATOM 858 N N . THR A 1 110 ? 6.139 -28.354 37.126 1.00 72.25 110 THR A N 1
ATOM 859 C CA . THR A 1 110 ? 6.788 -27.476 36.159 1.00 72.25 110 THR A CA 1
ATOM 860 C C . THR A 1 110 ? 6.815 -28.198 34.810 1.00 72.25 110 THR A C 1
ATOM 862 O O . THR A 1 110 ? 7.303 -29.332 34.755 1.00 72.25 110 THR A O 1
ATOM 865 N N . PRO A 1 111 ? 6.278 -27.609 33.725 1.00 79.62 111 PRO A N 1
ATOM 866 C CA . PRO A 1 111 ? 6.363 -28.234 32.415 1.00 79.62 111 PRO A CA 1
ATOM 867 C C . PRO A 1 111 ? 7.840 -28.440 32.044 1.00 79.62 111 PRO A C 1
ATOM 869 O O . PRO A 1 111 ? 8.682 -27.615 32.416 1.00 79.62 111 PRO A O 1
ATOM 872 N N . PRO A 1 112 ? 8.180 -29.532 31.334 1.00 80.31 112 PRO A N 1
ATOM 873 C CA . PRO A 1 112 ? 9.541 -29.740 30.864 1.00 80.31 112 PRO A CA 1
ATOM 874 C C . PRO A 1 112 ? 9.975 -28.548 29.999 1.00 80.31 112 PRO A C 1
ATOM 876 O O . PRO A 1 112 ? 9.141 -27.972 29.288 1.00 80.31 112 PRO A O 1
ATOM 879 N N . PRO A 1 113 ? 11.261 -28.159 30.049 1.00 80.88 113 PRO A N 1
ATOM 880 C CA . PRO A 1 113 ? 11.760 -27.091 29.201 1.00 80.88 113 PRO A CA 1
ATOM 881 C C . PRO A 1 113 ? 11.485 -27.436 27.729 1.00 80.88 113 PRO A C 1
ATOM 883 O O . PRO A 1 113 ? 11.581 -28.609 27.347 1.00 80.88 113 PRO A O 1
ATOM 886 N N . PRO A 1 114 ? 11.135 -26.441 26.896 1.00 83.00 114 PRO A N 1
ATOM 887 C CA . PRO A 1 114 ? 10.952 -26.672 25.473 1.00 83.00 114 PRO A CA 1
ATOM 888 C C . PRO A 1 114 ? 12.236 -27.274 24.877 1.00 83.00 114 PRO A C 1
ATOM 890 O O . PRO A 1 114 ? 13.336 -26.944 25.336 1.00 83.00 114 PRO A O 1
ATOM 893 N N . PRO A 1 115 ? 12.123 -28.152 23.864 1.00 81.12 115 PRO A N 1
ATOM 894 C CA . PRO A 1 115 ? 13.290 -28.711 23.195 1.00 81.12 115 PRO A CA 1
ATOM 895 C C . PRO A 1 115 ? 14.177 -27.574 22.684 1.00 81.12 115 PRO A C 1
ATOM 897 O O . PRO A 1 115 ? 13.696 -26.654 22.017 1.00 81.12 115 PRO A O 1
ATOM 900 N N . GLN A 1 116 ? 15.469 -27.626 23.020 1.00 76.50 116 GLN A N 1
ATOM 901 C CA . GLN A 1 116 ? 16.428 -26.661 22.498 1.00 76.50 116 GLN A CA 1
ATOM 902 C C . GLN A 1 116 ? 16.439 -26.754 20.966 1.00 76.50 116 GLN A C 1
ATOM 904 O O . GLN A 1 116 ? 16.496 -27.864 20.425 1.00 76.50 116 GLN A O 1
ATOM 909 N N . PRO A 1 117 ? 16.375 -25.616 20.252 1.00 80.38 117 PRO A N 1
ATOM 910 C CA . PRO A 1 117 ? 16.532 -25.622 18.810 1.00 80.38 117 PRO A CA 1
ATOM 911 C C . PRO A 1 117 ? 17.904 -26.213 18.450 1.00 80.38 117 PRO A C 1
ATOM 913 O O . PRO A 1 117 ? 18.863 -26.042 19.212 1.00 80.38 117 PRO A O 1
ATOM 916 N N . PRO A 1 118 ? 18.025 -26.906 17.304 1.00 78.44 118 PRO A N 1
ATOM 917 C CA . PRO A 1 118 ? 19.310 -27.412 16.850 1.00 78.44 118 PRO A CA 1
ATOM 918 C C . PRO A 1 118 ? 20.309 -26.257 16.768 1.00 78.44 118 PRO A C 1
ATOM 920 O O . PRO A 1 118 ? 19.995 -25.187 16.242 1.00 78.44 118 PRO A O 1
ATOM 923 N N . VAL A 1 119 ? 21.512 -26.481 17.301 1.00 74.69 119 VAL A N 1
ATOM 924 C CA . VAL A 1 119 ? 22.623 -25.534 17.192 1.00 74.69 119 VAL A CA 1
ATOM 925 C C . VAL A 1 119 ? 22.853 -25.280 15.705 1.00 74.69 119 VAL A C 1
ATOM 927 O O . VAL A 1 119 ? 23.186 -26.199 14.956 1.00 74.69 119 VAL A O 1
ATOM 930 N N . ALA A 1 120 ? 22.602 -24.046 15.268 1.00 74.44 120 ALA A N 1
ATOM 931 C CA . ALA A 1 120 ? 22.810 -23.652 13.887 1.00 74.44 120 ALA A CA 1
ATOM 932 C C . ALA A 1 120 ? 24.278 -23.893 13.511 1.00 74.44 120 ALA A C 1
ATOM 934 O O . ALA A 1 120 ? 25.188 -23.563 14.275 1.00 74.44 120 ALA A O 1
ATOM 935 N N . ALA A 1 121 ? 24.503 -24.468 12.328 1.00 78.50 121 ALA A N 1
ATOM 936 C CA . ALA A 1 121 ? 25.834 -24.548 11.745 1.00 78.50 121 ALA A CA 1
ATOM 937 C C . ALA A 1 121 ? 26.474 -23.143 11.716 1.00 78.50 121 ALA A C 1
ATOM 939 O O . ALA A 1 121 ? 25.751 -22.156 11.535 1.00 78.50 121 ALA A O 1
ATOM 940 N N . PRO A 1 122 ? 27.803 -23.028 11.895 1.00 78.50 122 PRO A N 1
ATOM 941 C CA . PRO A 1 122 ? 28.472 -21.735 11.885 1.00 78.50 122 PRO A CA 1
ATOM 942 C C . PRO A 1 122 ? 28.163 -20.999 10.580 1.00 78.50 122 PRO A C 1
ATOM 944 O O . PRO A 1 122 ? 28.332 -21.540 9.485 1.00 78.50 122 PRO A O 1
ATOM 947 N N . VAL A 1 123 ? 27.675 -19.764 10.714 1.00 79.12 123 VAL A N 1
ATOM 948 C CA . VAL A 1 123 ? 27.359 -18.892 9.581 1.00 79.12 123 VAL A CA 1
ATOM 949 C C . VAL A 1 123 ? 28.649 -18.668 8.780 1.00 79.12 123 VAL A C 1
ATOM 951 O O . VAL A 1 123 ? 29.685 -18.379 9.388 1.00 79.12 123 VAL A O 1
ATOM 954 N N . PRO A 1 124 ? 28.631 -18.806 7.440 1.00 82.00 124 PRO A N 1
ATOM 955 C CA . PRO A 1 124 ? 29.793 -18.483 6.623 1.00 82.00 124 PRO A CA 1
ATOM 956 C C . PRO A 1 124 ? 30.228 -17.027 6.860 1.00 82.00 124 PRO A C 1
ATOM 958 O O . PRO A 1 124 ? 29.381 -16.171 7.136 1.00 82.00 124 PRO A O 1
ATOM 961 N N . PRO A 1 125 ? 31.534 -16.722 6.755 1.00 83.75 125 PRO A N 1
ATOM 962 C CA . PRO A 1 125 ? 32.026 -15.369 6.966 1.00 83.75 125 PRO A CA 1
ATOM 963 C C . PRO A 1 125 ? 31.341 -14.389 6.000 1.00 83.75 125 PRO A C 1
ATOM 965 O O . PRO A 1 125 ? 31.069 -14.750 4.848 1.00 83.75 125 PRO A O 1
ATOM 968 N N . PRO A 1 126 ? 31.054 -13.153 6.445 1.00 84.56 126 PRO A N 1
ATOM 969 C CA . PRO A 1 126 ? 30.415 -12.164 5.595 1.00 84.56 126 PRO A CA 1
ATOM 970 C C . PRO A 1 126 ? 31.293 -11.853 4.372 1.00 84.56 126 PRO A C 1
ATOM 972 O O . PRO A 1 126 ? 32.524 -11.849 4.475 1.00 84.56 126 PRO A O 1
ATOM 975 N N . PRO A 1 127 ? 30.681 -11.568 3.208 1.00 82.62 127 PRO A N 1
ATOM 976 C CA . PRO A 1 127 ? 31.423 -11.117 2.040 1.00 82.62 127 PRO A CA 1
ATOM 977 C C . PRO A 1 127 ? 32.157 -9.798 2.343 1.00 82.62 127 PRO A C 1
ATOM 979 O O . PRO A 1 127 ? 31.695 -9.016 3.180 1.00 82.62 127 PRO A O 1
ATOM 982 N N . PRO A 1 128 ? 33.276 -9.517 1.650 1.00 85.19 128 PRO A N 1
ATOM 983 C CA . PRO A 1 128 ? 34.028 -8.286 1.855 1.00 85.19 128 PRO A CA 1
ATOM 984 C C . PRO A 1 128 ? 33.148 -7.046 1.613 1.00 85.19 128 PRO A C 1
ATOM 986 O O . PRO A 1 128 ? 32.275 -7.069 0.733 1.00 85.19 128 PRO A O 1
ATOM 989 N N . PRO A 1 129 ? 33.369 -5.952 2.366 1.00 80.06 129 PRO A N 1
ATOM 990 C CA . PRO A 1 129 ? 32.602 -4.727 2.207 1.00 80.06 129 PRO A CA 1
ATOM 991 C C . PRO A 1 129 ? 32.788 -4.178 0.791 1.00 80.06 129 PRO A C 1
ATOM 993 O O . PRO A 1 129 ? 33.908 -3.999 0.310 1.00 80.06 129 PRO A O 1
ATOM 996 N N . ARG A 1 130 ? 31.671 -3.906 0.110 1.00 81.06 130 ARG A N 1
ATOM 997 C CA . ARG A 1 130 ? 31.704 -3.189 -1.168 1.00 81.06 130 ARG A CA 1
ATOM 998 C C . ARG A 1 130 ? 32.132 -1.743 -0.903 1.00 81.06 130 ARG A C 1
ATOM 1000 O O . ARG A 1 130 ? 31.705 -1.182 0.109 1.00 81.06 130 ARG A O 1
ATOM 1007 N N . PRO A 1 131 ? 32.915 -1.121 -1.801 1.00 76.12 131 PRO A N 1
ATOM 1008 C CA . PRO A 1 131 ? 33.243 0.291 -1.682 1.00 76.12 131 PRO A CA 1
ATOM 1009 C C . PRO A 1 131 ? 31.949 1.106 -1.612 1.00 76.12 131 PRO A C 1
ATOM 1011 O O . PRO A 1 131 ? 31.083 1.017 -2.486 1.00 76.12 131 PRO A O 1
ATOM 1014 N N . THR A 1 132 ? 31.800 1.861 -0.528 1.00 74.00 132 THR A N 1
ATOM 1015 C CA . THR A 1 132 ? 30.653 2.734 -0.303 1.00 74.00 132 THR A CA 1
ATOM 1016 C C . THR A 1 132 ? 30.702 3.880 -1.300 1.00 74.00 132 THR A C 1
ATOM 1018 O O . THR A 1 132 ? 31.632 4.685 -1.280 1.00 74.00 132 THR A O 1
ATOM 1021 N N . ALA A 1 133 ? 29.686 3.974 -2.158 1.00 74.94 133 ALA A N 1
ATOM 1022 C CA . ALA A 1 133 ? 29.421 5.205 -2.888 1.00 74.94 133 ALA A CA 1
ATOM 1023 C C . ALA A 1 133 ? 29.224 6.356 -1.878 1.00 74.94 133 ALA A C 1
ATOM 1025 O O . ALA A 1 133 ? 28.671 6.113 -0.798 1.00 74.94 133 ALA A O 1
ATOM 1026 N N . PRO A 1 134 ? 29.659 7.590 -2.192 1.00 73.88 134 PRO A N 1
ATOM 1027 C CA . PRO A 1 134 ? 29.464 8.731 -1.306 1.00 73.88 134 PRO A CA 1
ATOM 1028 C C . PRO A 1 134 ? 27.969 8.894 -1.011 1.00 73.88 134 PRO A C 1
ATOM 1030 O O . PRO A 1 134 ? 27.160 9.131 -1.912 1.00 73.88 134 PRO A O 1
ATOM 1033 N N . ARG A 1 135 ? 27.594 8.703 0.260 1.00 66.12 135 ARG A N 1
ATOM 1034 C CA . ARG A 1 135 ? 26.224 8.907 0.732 1.00 66.12 135 ARG A CA 1
ATOM 1035 C C . ARG A 1 135 ? 25.875 10.383 0.557 1.00 66.12 135 ARG A C 1
ATOM 1037 O O . ARG A 1 135 ? 26.595 11.251 1.042 1.00 66.12 135 ARG A O 1
ATOM 1044 N N . ARG A 1 136 ? 24.741 10.665 -0.090 1.00 68.38 136 ARG A N 1
ATOM 1045 C CA . ARG A 1 136 ? 24.039 11.930 0.153 1.00 68.38 136 ARG A CA 1
ATOM 1046 C C . ARG A 1 136 ? 23.688 11.995 1.648 1.00 68.38 136 ARG A C 1
ATOM 1048 O O . ARG A 1 136 ? 23.339 10.946 2.199 1.00 68.38 136 ARG A O 1
ATOM 1055 N N . PRO A 1 137 ? 23.776 13.170 2.294 1.00 68.25 137 PRO A N 1
ATOM 1056 C CA . PRO A 1 137 ? 23.290 13.325 3.658 1.00 68.25 137 PRO A CA 1
ATOM 1057 C C . PRO A 1 137 ? 21.824 12.881 3.715 1.00 68.25 137 PRO A C 1
ATOM 1059 O O . PRO A 1 137 ? 21.034 13.218 2.828 1.00 68.25 137 PRO A O 1
ATOM 1062 N N . ALA A 1 138 ? 21.503 12.053 4.709 1.00 67.38 138 ALA A N 1
ATOM 1063 C CA . ALA A 1 138 ? 20.128 11.682 4.999 1.00 67.38 138 ALA A CA 1
ATOM 1064 C C . ALA A 1 138 ? 19.352 12.946 5.419 1.00 67.38 138 ALA A C 1
ATOM 1066 O O . ALA A 1 138 ? 19.958 13.839 6.018 1.00 67.38 138 ALA A O 1
ATOM 1067 N N . PRO A 1 139 ? 18.048 13.047 5.109 1.00 63.78 139 PRO A N 1
ATOM 1068 C CA . PRO A 1 139 ? 17.175 13.986 5.801 1.00 63.78 139 PRO A CA 1
ATOM 1069 C C . PRO A 1 139 ? 17.312 13.730 7.303 1.00 63.78 139 PRO A C 1
ATOM 1071 O O . PRO A 1 139 ? 17.262 12.576 7.727 1.00 63.78 139 PRO A O 1
ATOM 1074 N N . VAL A 1 140 ? 17.582 14.785 8.065 1.00 63.62 140 VAL A N 1
ATOM 1075 C CA . VAL A 1 140 ? 17.561 14.734 9.527 1.00 63.62 140 VAL A CA 1
ATOM 1076 C C . VAL A 1 140 ? 16.112 14.448 9.914 1.00 63.62 140 VAL A C 1
ATOM 1078 O O . VAL A 1 140 ? 15.211 15.146 9.455 1.00 63.62 140 VAL A O 1
ATOM 1081 N N . ASP A 1 141 ? 15.897 13.348 10.628 1.00 55.81 141 ASP A N 1
ATOM 1082 C CA . ASP A 1 141 ? 14.598 12.970 11.173 1.00 55.81 141 ASP A CA 1
ATOM 1083 C C . ASP A 1 141 ? 14.436 13.770 12.473 1.00 55.81 141 ASP A C 1
ATOM 1085 O O . ASP A 1 141 ? 14.999 13.406 13.503 1.00 55.81 141 ASP A O 1
ATOM 1089 N N . ASP A 1 142 ? 13.772 14.928 12.397 1.00 58.41 142 ASP A N 1
ATOM 1090 C CA . ASP A 1 142 ? 13.573 15.855 13.529 1.00 58.41 142 ASP A CA 1
ATOM 1091 C C . ASP A 1 142 ? 12.693 15.244 14.654 1.00 58.41 142 ASP A C 1
ATOM 1093 O O . ASP A 1 142 ? 12.470 15.874 15.689 1.00 58.41 142 ASP A O 1
ATOM 1097 N N . ASP A 1 143 ? 12.192 14.015 14.473 1.00 54.44 143 ASP A N 1
ATOM 1098 C CA . ASP A 1 143 ? 11.327 13.308 15.423 1.00 54.44 143 ASP A CA 1
ATOM 1099 C C . ASP A 1 143 ? 12.101 12.561 16.539 1.00 54.44 143 ASP A C 1
ATOM 1101 O O . ASP A 1 143 ? 11.502 12.201 17.556 1.00 54.44 143 ASP A O 1
ATOM 1105 N N . ASP A 1 144 ? 13.424 12.370 16.418 1.00 57.91 144 ASP A N 1
ATOM 1106 C CA . ASP A 1 144 ? 14.242 11.651 17.421 1.00 57.91 144 ASP A CA 1
ATOM 1107 C C . ASP A 1 144 ? 14.756 12.544 18.579 1.00 57.91 144 ASP A C 1
ATOM 1109 O O . ASP A 1 144 ? 15.180 12.036 19.623 1.00 57.91 144 ASP A O 1
ATOM 1113 N N . ASP A 1 145 ? 14.663 13.874 18.467 1.00 61.19 145 ASP A N 1
ATOM 1114 C CA . ASP A 1 145 ? 15.160 14.817 19.488 1.00 61.19 145 ASP A CA 1
ATOM 1115 C C . ASP A 1 145 ? 14.220 14.979 20.704 1.00 61.19 145 ASP A C 1
ATOM 1117 O O . ASP A 1 145 ? 14.577 15.601 21.712 1.00 61.19 145 ASP A O 1
ATOM 1121 N N . PHE A 1 146 ? 13.029 14.374 20.671 1.00 57.28 146 PHE A N 1
ATOM 1122 C CA . PHE A 1 146 ? 12.060 14.435 21.775 1.00 57.28 146 PHE A CA 1
ATOM 1123 C C . PHE A 1 146 ? 12.247 13.341 22.843 1.00 57.28 146 PHE A C 1
ATOM 1125 O O . PHE A 1 146 ? 11.588 13.380 23.883 1.00 57.28 146 PHE A O 1
ATOM 1132 N N . GLY A 1 147 ? 13.152 12.376 22.643 1.00 60.91 147 GLY A N 1
ATOM 1133 C CA . GLY A 1 147 ? 13.343 11.248 23.568 1.00 60.91 147 GLY A CA 1
ATOM 1134 C C . GLY A 1 147 ? 14.230 11.522 24.793 1.00 60.91 147 GLY A C 1
ATOM 1135 O O . GLY A 1 147 ? 14.275 10.700 25.707 1.00 60.91 147 GLY A O 1
ATOM 1136 N N . GLY A 1 148 ? 14.955 12.647 24.826 1.00 59.03 148 GLY A N 1
ATOM 1137 C CA . GLY A 1 148 ? 16.039 12.886 25.795 1.00 59.03 148 GLY A CA 1
ATOM 1138 C C . GLY A 1 148 ? 15.735 13.832 26.962 1.00 59.03 148 GLY A C 1
ATOM 1139 O O . GLY A 1 148 ? 16.609 14.064 27.796 1.00 59.03 148 GLY A O 1
ATOM 1140 N N . GLN A 1 149 ? 14.538 14.414 27.048 1.00 60.72 149 GLN A N 1
ATOM 1141 C CA . GLN A 1 149 ? 14.231 15.431 28.061 1.00 60.72 149 GLN A CA 1
ATOM 1142 C C . GLN A 1 149 ? 13.781 14.782 29.379 1.00 60.72 149 GLN A C 1
ATOM 1144 O O . GLN A 1 149 ? 12.591 14.644 29.659 1.00 60.72 149 GLN A O 1
ATOM 1149 N N . SER A 1 150 ? 14.742 14.399 30.222 1.00 61.69 150 SER A N 1
ATOM 1150 C CA . SER A 1 150 ? 14.497 14.098 31.636 1.00 61.69 150 SER A CA 1
ATOM 1151 C C . SER A 1 150 ? 14.192 15.397 32.395 1.00 61.69 150 SER A C 1
ATOM 1153 O O . SER A 1 150 ? 15.092 16.060 32.901 1.00 61.69 150 SER A O 1
ATOM 1155 N N . TRP A 1 151 ? 12.922 15.785 32.486 1.00 65.12 151 TRP A N 1
ATOM 1156 C CA . TRP A 1 151 ? 12.472 16.936 33.289 1.00 65.12 151 TRP A CA 1
ATOM 1157 C C . TRP A 1 151 ? 12.249 16.592 34.776 1.00 65.12 151 TRP A C 1
ATOM 1159 O O . TRP A 1 151 ? 11.580 17.325 35.496 1.00 65.12 151 TRP A O 1
ATOM 1169 N N . LEU A 1 152 ? 12.816 15.479 35.248 1.00 50.91 152 LEU A N 1
ATOM 1170 C CA . LEU A 1 152 ? 12.751 15.029 36.639 1.00 50.91 152 LEU A CA 1
ATOM 1171 C C . LEU A 1 152 ? 14.157 14.720 37.168 1.00 50.91 152 LEU A C 1
ATOM 1173 O O . LEU A 1 152 ? 14.534 13.563 37.332 1.00 50.91 152 LEU A O 1
ATOM 1177 N N . THR A 1 153 ? 14.905 15.785 37.443 1.00 51.84 153 THR A N 1
ATOM 1178 C CA . THR A 1 153 ? 15.931 15.857 38.498 1.00 51.84 153 THR A CA 1
ATOM 1179 C C . THR A 1 153 ? 15.953 17.268 39.044 1.00 51.84 153 THR A C 1
ATOM 1181 O O . THR A 1 153 ? 15.927 18.197 38.206 1.00 51.84 153 THR A O 1
#

Secondary structur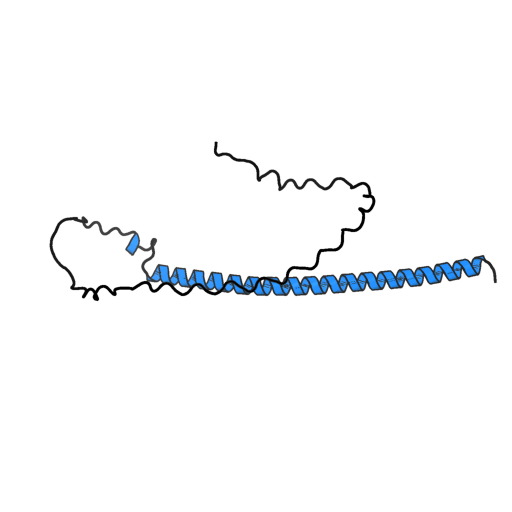e (DSSP, 8-state):
--HHHHHHHHHHHHHHHHHHHHHHHHHHHHHHHHHHHHHHHHHHHHHHHHHHHHHHHHHHHHHHHHHTT-TTSHHHHS---------------------------PPPPPPPPPPPPP-PPPPPPPPPPPPPP-PPPPPP-TTGGGS------

Sequence (153 aa):
MSVASDRLAVAMSRMDQISREHADRRELRERRTREAKEQASDSFAKQGQTAQKIVERLNEAEKAQKAAGGWNTKAATEKKSGEYKFGAEDDEPTYETPPPVTTSWTPTPTPPPPPQPPVAAPVPPPPPPRPTAPRRPAPVDDDDDFGGQSWLT

Foldseek 3Di:
DDPVVVVVVVVVVVVVVVVVVVVVVVVVVVVVVVVVVVVVVVVVVVVVVVVVVVVVVVVVVVVVCVVVQHCPHCVNVVPPPPPPPPDDDDDDPDDPDDPPPPPPPPPDPDPPPDPDDPDDDDDPDDDDDDPDDDDDDDPDPPVVVPPPDPPDD

Radius of gyration: 37.41 Å; chains: 1; bounding box: 62×47×116 Å

pLDDT: mean 76.25, std 16.92, range [41.38, 97.69]